Protein AF-C3RUH6-F1 (afdb_monomer_lite)

Radius of gyration: 19.24 Å; chains: 1; bounding box: 49×27×47 Å

Sequence (96 aa):
VRALAQELMAEQDRRWHQLKQELAQNGIAFTDGSDLLPHEKSWLDQRFLEQILPVVTPIAIDPAHPFPFIPNRGFIICLELKRRKDGGQMNALIPI

Foldseek 3Di:
DVVVVVVVVVVVVVVVVVVQVVCVVVVHHDDDPVVDDPVRVVVVVVCCVPPPVVPWDKDWDDPVDDDDDDDVVWDKDWDWDADPPPRDITIIITTD

pLDDT: mean 93.68, std 3.61, range [82.56, 98.38]

Secondary structure (DSSP, 8-state):
-HHHHHHHHHHHHHHHHHHHHHHHHTT-----TTS--HHHHHHHHHHIIIIIGGG---EEE-TTSPPPP--TT--EEEEEEE-TTT--EEEEEEE-

Structure (mmCIF, N/CA/C/O backbone):
data_AF-C3RUH6-F1
#
_entry.id   AF-C3RUH6-F1
#
loop_
_atom_site.group_PDB
_atom_site.id
_atom_site.type_symbol
_atom_site.label_atom_id
_atom_site.label_alt_id
_atom_site.label_comp_id
_atom_site.label_asym_id
_atom_site.label_entity_id
_atom_site.label_seq_id
_atom_site.pdbx_PDB_ins_code
_atom_site.Cartn_x
_atom_site.Cartn_y
_atom_site.Cartn_z
_atom_site.occupancy
_atom_site.B_iso_or_equiv
_atom_site.auth_seq_id
_atom_site.auth_comp_id
_atom_site.auth_asym_id
_atom_site.auth_atom_id
_atom_site.pdbx_PDB_model_num
ATOM 1 N N . VAL A 1 1 ? -11.926 -2.858 -26.916 1.00 88.00 1 VAL A N 1
ATOM 2 C CA . VAL A 1 1 ? -11.364 -3.478 -25.687 1.00 88.00 1 VAL A CA 1
ATOM 3 C C . VAL A 1 1 ? -10.939 -2.440 -24.651 1.00 88.00 1 VAL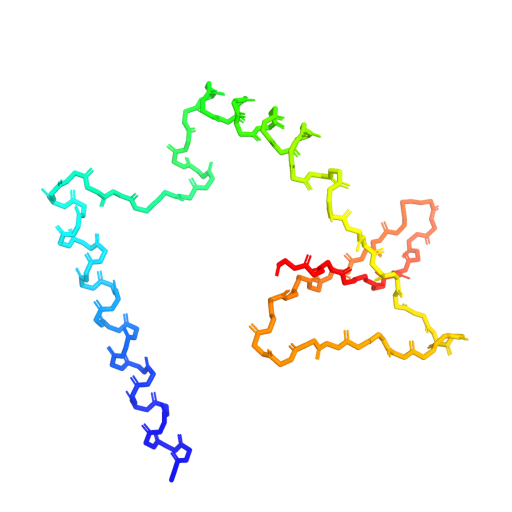 A C 1
ATOM 5 O O . VAL A 1 1 ? -11.505 -2.472 -23.573 1.00 88.00 1 VAL A O 1
ATOM 8 N N . ARG A 1 2 ? -10.020 -1.499 -24.940 1.00 94.38 2 ARG A N 1
ATOM 9 C CA . ARG A 1 2 ? -9.564 -0.499 -23.942 1.00 94.38 2 ARG A CA 1
ATOM 10 C C . ARG A 1 2 ? -10.686 0.376 -23.358 1.00 94.38 2 ARG A C 1
ATOM 12 O O . ARG A 1 2 ? -10.767 0.481 -22.145 1.00 94.38 2 ARG A O 1
ATOM 19 N N . ALA A 1 3 ? -11.561 0.928 -24.202 1.00 94.94 3 ALA A N 1
ATOM 20 C CA . ALA A 1 3 ? -12.695 1.744 -23.747 1.00 94.94 3 ALA A CA 1
ATOM 21 C C . ALA A 1 3 ? -13.644 0.958 -22.823 1.00 94.94 3 ALA A C 1
ATOM 23 O O . ALA A 1 3 ? -13.922 1.387 -21.713 1.00 94.94 3 ALA A O 1
ATOM 24 N N . LEU A 1 4 ? -14.024 -0.259 -23.227 1.00 96.38 4 LEU A N 1
ATOM 25 C CA . LEU A 1 4 ? -14.844 -1.150 -22.400 1.00 96.38 4 LEU A CA 1
ATOM 26 C C . LEU A 1 4 ? -14.176 -1.490 -21.056 1.00 96.38 4 LEU A C 1
ATOM 28 O O . LEU A 1 4 ? -14.839 -1.530 -20.028 1.00 96.38 4 LEU A O 1
ATOM 32 N N . ALA A 1 5 ? -12.860 -1.723 -21.042 1.00 97.12 5 ALA A N 1
ATOM 33 C CA . ALA A 1 5 ? -12.137 -1.962 -19.795 1.00 97.12 5 ALA A CA 1
ATOM 34 C C . ALA A 1 5 ? -12.190 -0.738 -18.864 1.00 97.12 5 ALA A C 1
ATOM 36 O O . ALA A 1 5 ? -12.403 -0.901 -17.668 1.00 97.12 5 ALA A O 1
ATOM 37 N N . GLN A 1 6 ? -12.058 0.477 -19.405 1.00 97.56 6 GLN A N 1
ATOM 38 C CA . GLN A 1 6 ? -12.182 1.713 -18.625 1.00 97.56 6 GLN A CA 1
ATOM 39 C C . GLN A 1 6 ? -13.594 1.893 -18.054 1.00 97.56 6 GLN A C 1
ATOM 41 O O . GLN A 1 6 ? -13.735 2.268 -16.894 1.00 97.56 6 GLN A O 1
ATOM 46 N N . GLU A 1 7 ? -14.632 1.580 -18.831 1.00 97.88 7 GLU A N 1
ATOM 47 C CA . GLU A 1 7 ? -16.024 1.613 -18.362 1.00 97.88 7 GLU A CA 1
ATOM 48 C C . GLU A 1 7 ? -16.259 0.631 -17.208 1.00 97.88 7 GLU A C 1
ATOM 50 O O . GLU A 1 7 ? -16.857 0.994 -16.194 1.00 97.88 7 GLU A O 1
ATOM 55 N N . LEU A 1 8 ? -15.741 -0.596 -17.326 1.00 98.19 8 LEU A N 1
ATOM 56 C CA . LEU A 1 8 ? -15.845 -1.610 -16.275 1.00 98.19 8 LEU A CA 1
ATOM 57 C C . LEU A 1 8 ? -15.072 -1.217 -15.012 1.00 98.19 8 LEU A C 1
ATOM 59 O O . LEU A 1 8 ? -15.583 -1.409 -13.912 1.00 98.19 8 LEU A O 1
ATOM 63 N N . MET A 1 9 ? -13.879 -0.631 -15.149 1.00 97.69 9 MET A N 1
ATOM 64 C CA . MET A 1 9 ? -13.115 -0.108 -14.010 1.00 97.69 9 MET A CA 1
ATOM 65 C C . MET A 1 9 ? -13.869 1.029 -13.307 1.00 97.69 9 MET A C 1
ATOM 67 O O . MET A 1 9 ? -13.971 1.034 -12.085 1.00 97.69 9 MET A O 1
ATOM 71 N N . ALA A 1 10 ? -14.491 1.936 -14.065 1.00 97.94 10 ALA A N 1
ATOM 72 C CA . ALA A 1 10 ? -15.299 3.011 -13.493 1.00 97.94 10 ALA A CA 1
ATOM 73 C C . ALA A 1 10 ? -16.566 2.495 -12.781 1.00 97.94 10 ALA A C 1
ATOM 75 O O . ALA A 1 10 ? -17.006 3.072 -11.784 1.00 97.94 10 ALA A O 1
ATOM 76 N N . GLU A 1 11 ? -17.186 1.417 -13.271 1.00 98.25 11 GLU A 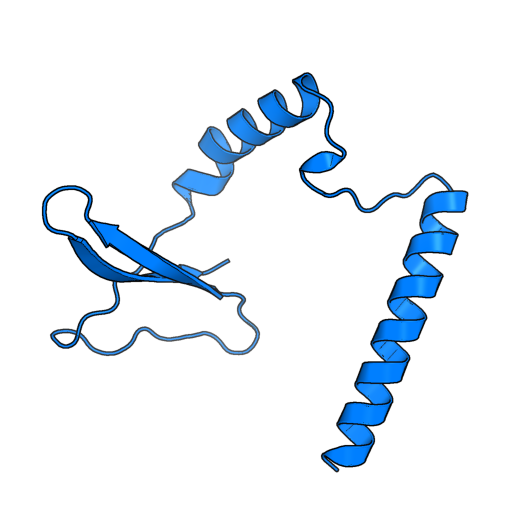N 1
ATOM 77 C CA . GLU A 1 11 ? -18.274 0.741 -12.553 1.00 98.25 11 GLU A CA 1
ATOM 78 C C . GLU A 1 11 ? -17.762 0.057 -11.278 1.00 98.25 11 GLU A C 1
ATOM 80 O O . GLU A 1 11 ? -18.384 0.201 -10.227 1.00 98.25 11 GLU A O 1
ATOM 85 N N . GLN A 1 12 ? -16.614 -0.624 -11.337 1.00 98.38 12 GLN A N 1
ATOM 86 C CA . GLN A 1 12 ? -15.988 -1.243 -10.168 1.00 98.38 12 GLN A CA 1
ATOM 87 C C . GLN A 1 12 ? -15.705 -0.208 -9.072 1.00 98.38 12 GLN A C 1
ATOM 89 O O . GLN A 1 12 ? -16.065 -0.436 -7.917 1.00 98.38 12 GLN A O 1
ATOM 94 N N . ASP A 1 13 ? -15.145 0.947 -9.431 1.00 98.06 13 ASP A N 1
ATOM 95 C CA . ASP A 1 13 ? -14.876 2.032 -8.488 1.00 98.06 13 ASP A CA 1
ATOM 96 C C . ASP A 1 13 ? -16.166 2.568 -7.862 1.00 98.06 13 ASP A C 1
ATOM 98 O O . ASP A 1 13 ? -16.227 2.789 -6.650 1.00 98.06 13 ASP A O 1
ATOM 102 N N . ARG A 1 14 ? -17.235 2.740 -8.649 1.00 98.38 14 ARG A N 1
ATOM 103 C CA . ARG A 1 14 ? -18.542 3.161 -8.117 1.00 98.38 14 ARG A CA 1
ATOM 104 C C . ARG A 1 14 ? -19.102 2.150 -7.120 1.00 98.38 14 ARG A C 1
ATOM 106 O O . ARG A 1 14 ? -19.531 2.543 -6.034 1.00 98.38 14 ARG A O 1
ATOM 113 N N . ARG A 1 15 ? -19.046 0.855 -7.445 1.00 98.31 15 ARG A N 1
ATOM 114 C CA . ARG A 1 15 ? -19.495 -0.222 -6.546 1.00 98.31 15 ARG A CA 1
ATOM 115 C C . ARG A 1 15 ? -18.658 -0.303 -5.281 1.00 98.31 15 ARG A C 1
ATOM 117 O O . ARG A 1 15 ? -19.212 -0.502 -4.207 1.00 98.31 15 ARG A O 1
ATOM 124 N N . TRP A 1 16 ? -17.350 -0.091 -5.388 1.00 97.69 16 TRP A N 1
ATOM 125 C CA . TRP A 1 16 ? -16.460 -0.049 -4.236 1.00 97.69 16 TRP A CA 1
ATOM 126 C C . TRP A 1 16 ? -16.826 1.076 -3.262 1.00 97.69 16 TRP A C 1
ATOM 128 O O . TRP A 1 16 ? -16.885 0.854 -2.054 1.00 97.69 16 TRP A O 1
ATOM 138 N N . HIS A 1 17 ? -17.126 2.276 -3.765 1.00 97.19 17 HIS A N 1
ATOM 139 C CA . HIS A 1 17 ? -17.563 3.387 -2.917 1.00 97.19 17 HIS A CA 1
ATOM 140 C C . HIS A 1 17 ? -18.899 3.110 -2.225 1.00 97.19 17 HIS A C 1
ATOM 142 O O . HIS A 1 17 ? -19.009 3.354 -1.024 1.00 97.19 17 HIS A O 1
ATOM 148 N N . GLN A 1 18 ? -19.873 2.560 -2.955 1.00 97.94 18 GLN A N 1
ATOM 149 C CA . GLN A 1 18 ? -21.158 2.147 -2.388 1.00 97.94 18 GLN A CA 1
ATOM 150 C C . GLN A 1 18 ? -20.956 1.113 -1.269 1.00 97.94 18 GLN A C 1
ATOM 152 O O . GLN A 1 18 ? -21.441 1.299 -0.155 1.00 97.94 18 GLN A O 1
ATOM 157 N N . LEU A 1 19 ? -20.171 0.066 -1.533 1.00 97.81 19 LEU A N 1
ATOM 158 C CA . LEU A 1 19 ? -19.923 -1.005 -0.573 1.00 97.81 19 LEU A CA 1
ATOM 159 C C . LEU A 1 19 ? -19.229 -0.497 0.695 1.00 97.81 19 LEU A C 1
ATOM 161 O O . LEU A 1 19 ? -19.613 -0.883 1.794 1.00 97.81 19 LEU A O 1
ATOM 165 N N . LYS A 1 20 ? -18.239 0.397 0.575 1.00 96.88 20 LYS A N 1
ATOM 166 C CA . LYS A 1 20 ? -17.588 1.010 1.746 1.00 96.88 20 LYS A CA 1
ATOM 167 C C . LYS A 1 20 ? -18.594 1.727 2.653 1.00 96.88 20 LYS A C 1
ATOM 169 O O . LYS A 1 20 ? -18.488 1.622 3.871 1.00 96.88 20 LYS A O 1
ATOM 174 N N . GLN A 1 21 ? -19.569 2.433 2.078 1.00 96.31 21 GLN A N 1
ATOM 175 C CA . GLN A 1 21 ? -20.611 3.121 2.848 1.00 96.31 21 GLN A CA 1
ATOM 176 C C . GLN A 1 21 ? -21.571 2.136 3.523 1.00 96.31 21 GLN A C 1
ATOM 178 O O . GLN A 1 21 ? -21.878 2.294 4.703 1.00 96.31 21 GLN A O 1
ATOM 183 N N . GLU A 1 22 ? -22.018 1.110 2.798 1.00 97.62 22 GLU A N 1
ATOM 184 C CA . GLU A 1 22 ? -22.892 0.060 3.336 1.00 97.62 22 GLU A CA 1
ATOM 185 C C . GLU A 1 22 ? -22.209 -0.714 4.474 1.00 97.62 22 GLU A C 1
ATOM 187 O O . GLU A 1 22 ? -22.819 -0.971 5.511 1.00 97.62 22 GLU A O 1
ATOM 192 N N . LEU A 1 23 ? -20.919 -1.028 4.329 1.00 98.00 23 LEU A N 1
ATOM 193 C CA . LEU A 1 23 ? -20.121 -1.665 5.377 1.00 98.00 23 LEU A CA 1
ATOM 194 C C . LEU A 1 23 ? -19.998 -0.768 6.612 1.00 98.00 23 LEU A C 1
ATOM 196 O O . LEU A 1 23 ? -20.215 -1.244 7.728 1.00 98.00 23 LEU A O 1
ATOM 200 N N . ALA A 1 24 ? -19.748 0.531 6.428 1.00 95.94 24 ALA A N 1
ATOM 201 C CA . ALA A 1 24 ? -19.636 1.475 7.538 1.00 95.94 24 ALA A CA 1
ATOM 202 C C . ALA A 1 24 ? -20.942 1.583 8.346 1.00 95.94 24 ALA A C 1
ATOM 204 O O . ALA A 1 24 ? -20.900 1.626 9.574 1.00 95.94 24 ALA A O 1
ATOM 205 N N . GLN A 1 25 ? -22.106 1.544 7.684 1.00 96.94 25 GLN A N 1
ATOM 206 C CA . GLN A 1 25 ? -23.419 1.500 8.353 1.00 96.94 25 GLN A CA 1
ATOM 207 C C . GLN A 1 25 ? -23.610 0.240 9.211 1.00 96.94 25 GLN A C 1
ATOM 209 O O . GLN A 1 25 ? -24.373 0.260 10.174 1.00 96.94 25 GLN A O 1
ATOM 214 N N . ASN A 1 26 ? -22.893 -0.838 8.889 1.00 97.38 26 ASN A N 1
ATOM 215 C CA . ASN A 1 26 ? -22.875 -2.090 9.642 1.00 97.38 26 ASN A CA 1
ATOM 216 C C . ASN A 1 26 ? -21.687 -2.181 10.620 1.00 97.38 26 ASN A C 1
ATOM 218 O O . ASN A 1 26 ? -21.386 -3.259 11.128 1.00 97.38 26 ASN A O 1
ATOM 222 N N . GLY A 1 27 ? -21.001 -1.066 10.892 1.00 95.81 27 GLY A N 1
ATOM 223 C CA . GLY A 1 27 ? -19.886 -1.009 11.840 1.00 95.81 27 GLY A CA 1
ATOM 224 C C . GLY A 1 27 ? -18.560 -1.555 11.302 1.00 95.81 27 GLY A C 1
ATOM 225 O O . GLY A 1 27 ? -17.636 -1.769 12.083 1.00 95.81 27 GLY A O 1
ATOM 226 N N . ILE A 1 28 ? -18.442 -1.777 9.990 1.00 96.44 28 ILE A N 1
ATOM 227 C CA . ILE A 1 28 ? -17.206 -2.216 9.335 1.00 96.44 28 ILE A CA 1
ATOM 228 C C . ILE A 1 28 ? -16.627 -1.033 8.560 1.00 96.44 28 ILE A C 1
ATOM 230 O O . ILE A 1 28 ? -17.134 -0.661 7.504 1.00 96.44 28 ILE A O 1
ATOM 234 N N . ALA A 1 29 ? -15.556 -0.438 9.078 1.00 92.38 29 ALA A N 1
ATOM 235 C CA . ALA A 1 29 ? -14.912 0.717 8.465 1.00 92.38 29 ALA A CA 1
ATOM 236 C C . ALA A 1 29 ? -13.551 0.353 7.861 1.00 92.38 29 ALA A C 1
ATOM 238 O O . ALA A 1 29 ? -12.780 -0.413 8.436 1.00 92.38 29 ALA A O 1
ATOM 239 N N . PHE A 1 30 ? -13.251 0.958 6.713 1.00 91.88 30 PHE A N 1
ATOM 240 C CA . PHE A 1 30 ? -11.885 1.086 6.214 1.00 91.88 30 PHE A CA 1
ATOM 241 C C . PHE A 1 30 ? -11.355 2.420 6.724 1.00 91.88 30 PHE A C 1
ATOM 243 O O . PHE A 1 30 ? -11.961 3.449 6.433 1.00 91.88 30 PHE A O 1
ATOM 250 N N . THR A 1 31 ? -10.280 2.388 7.504 1.00 90.62 31 THR A N 1
ATOM 251 C CA . THR A 1 31 ? -9.688 3.575 8.124 1.00 90.62 31 THR A CA 1
ATOM 252 C C . THR A 1 31 ? -8.391 3.962 7.431 1.00 90.62 31 THR A C 1
ATOM 254 O O . THR A 1 31 ? -7.623 3.104 6.987 1.00 90.62 31 THR A O 1
ATOM 257 N N . ASP A 1 32 ? -8.143 5.264 7.363 1.00 89.75 32 ASP A N 1
ATOM 258 C CA . ASP A 1 32 ? -6.867 5.832 6.955 1.00 89.75 32 ASP A CA 1
ATOM 259 C C . ASP A 1 32 ? -6.051 6.249 8.186 1.00 89.75 32 ASP A C 1
ATOM 261 O O . ASP A 1 32 ? -6.546 6.323 9.312 1.00 89.75 32 ASP A O 1
ATOM 265 N N . GLY A 1 33 ? -4.768 6.562 7.987 1.00 88.31 33 GLY A N 1
ATOM 266 C CA . GLY A 1 33 ? -3.879 6.951 9.088 1.00 88.31 33 GLY A CA 1
ATOM 267 C C . GLY A 1 33 ? -4.351 8.179 9.883 1.00 88.31 33 GLY A C 1
ATOM 268 O O . GLY A 1 33 ? -3.940 8.352 11.029 1.00 88.31 33 GLY A O 1
ATOM 269 N N . SER A 1 34 ? -5.204 9.024 9.293 1.00 90.31 34 SER A N 1
ATOM 270 C CA . SER A 1 34 ? -5.833 10.176 9.952 1.00 90.31 34 SER A CA 1
ATOM 271 C C . SER A 1 34 ? -6.932 9.804 10.944 1.00 90.31 34 SER A C 1
ATOM 273 O O . SER A 1 34 ? -7.235 10.609 11.820 1.00 90.31 34 SER A O 1
ATOM 275 N N . ASP A 1 35 ? -7.517 8.615 10.811 1.00 91.38 35 ASP A N 1
ATOM 276 C CA . ASP A 1 35 ? -8.669 8.182 11.608 1.00 91.38 35 ASP A CA 1
ATOM 277 C C . ASP A 1 35 ? -8.242 7.462 12.894 1.00 91.38 35 ASP A C 1
ATOM 279 O O . ASP A 1 35 ? -9.068 7.164 13.753 1.00 91.38 35 ASP A O 1
ATOM 283 N N . LEU A 1 36 ? -6.942 7.183 13.025 1.00 93.75 36 LEU A N 1
ATOM 284 C CA . LEU A 1 36 ? -6.373 6.417 14.123 1.00 93.75 36 LEU A CA 1
ATOM 285 C C . LEU A 1 36 ? -6.236 7.253 15.394 1.00 93.75 36 LEU A C 1
ATOM 287 O O . LEU A 1 36 ? -5.645 8.339 15.410 1.00 93.75 36 LEU A O 1
ATOM 291 N N . LEU A 1 37 ? -6.679 6.680 16.506 1.00 95.69 37 LEU A N 1
ATOM 292 C CA . LEU A 1 37 ? -6.411 7.194 17.837 1.00 95.69 37 LEU A CA 1
ATOM 293 C C . LEU A 1 37 ? -4.919 7.030 18.182 1.00 95.69 37 LEU A C 1
ATOM 295 O O . LEU A 1 37 ? -4.251 6.111 17.697 1.00 95.69 37 LEU A O 1
ATOM 299 N N . PRO A 1 38 ? -4.366 7.864 19.085 1.00 96.12 38 PRO A N 1
ATOM 300 C CA . PRO A 1 38 ? -2.941 7.819 19.415 1.00 96.12 38 PRO A CA 1
ATOM 301 C C . PRO A 1 38 ? -2.434 6.442 19.863 1.00 96.12 38 PRO A C 1
ATOM 303 O O . PRO A 1 38 ? -1.309 6.067 19.546 1.00 96.12 38 PRO A O 1
ATOM 306 N N . HIS A 1 39 ? -3.256 5.671 20.580 1.00 96.81 39 HIS A N 1
ATOM 307 C CA . HIS A 1 39 ? -2.876 4.336 21.041 1.00 96.81 39 HIS A CA 1
ATOM 308 C C . HIS A 1 39 ? -2.893 3.288 19.916 1.00 96.81 39 HIS A C 1
ATOM 310 O O . HIS A 1 39 ? -2.039 2.404 19.909 1.00 96.81 39 HIS A O 1
ATOM 316 N N . GLU A 1 40 ? -3.809 3.402 18.949 1.00 96.19 40 GLU A N 1
ATOM 317 C CA . GLU A 1 40 ? -3.860 2.536 17.761 1.00 96.19 40 GLU A CA 1
ATOM 318 C C . GLU A 1 40 ? -2.643 2.779 16.874 1.00 96.19 40 GLU A C 1
ATOM 320 O O . GLU A 1 40 ? -2.025 1.836 16.383 1.00 96.19 40 GLU A O 1
ATOM 325 N N . LYS A 1 41 ? -2.244 4.049 16.740 1.00 95.62 41 LYS A N 1
ATOM 326 C CA . LYS A 1 41 ? -1.017 4.422 16.041 1.00 95.62 41 LYS A CA 1
ATOM 327 C C . LYS A 1 41 ? 0.221 3.825 16.710 1.00 95.62 41 LYS A C 1
ATOM 329 O O . LYS A 1 41 ? 1.009 3.180 16.030 1.00 95.62 41 LYS A O 1
ATOM 334 N N . SER A 1 42 ? 0.366 3.971 18.029 1.00 96.50 42 SER A N 1
ATOM 335 C CA . SER A 1 42 ? 1.483 3.362 18.768 1.00 96.50 42 SER A CA 1
ATOM 336 C C . SER A 1 42 ? 1.522 1.839 18.613 1.00 96.50 42 SER A C 1
ATOM 338 O O . SER A 1 42 ? 2.595 1.257 18.462 1.00 96.50 42 SER A O 1
ATOM 340 N N . TRP A 1 43 ? 0.355 1.188 18.617 1.00 96.81 43 TRP A N 1
ATOM 341 C CA . TRP A 1 43 ? 0.251 -0.249 18.377 1.00 96.81 43 TRP A CA 1
ATOM 342 C C . TRP A 1 43 ? 0.692 -0.632 16.954 1.00 96.81 43 TRP A C 1
ATOM 344 O O . TRP A 1 43 ? 1.466 -1.577 16.789 1.00 96.81 43 TRP A O 1
ATOM 354 N N . LEU A 1 44 ? 0.264 0.118 15.932 1.00 96.31 44 LEU A N 1
ATOM 355 C CA . LEU A 1 44 ? 0.688 -0.088 14.543 1.00 96.31 44 LEU A CA 1
ATOM 356 C C . LEU A 1 44 ? 2.187 0.157 14.351 1.00 96.31 44 LEU A C 1
ATOM 358 O O . LEU A 1 44 ? 2.828 -0.617 13.645 1.00 96.31 44 LEU A O 1
ATOM 362 N N . ASP A 1 45 ? 2.754 1.178 14.996 1.00 96.31 45 ASP A N 1
ATOM 363 C CA . ASP A 1 45 ? 4.190 1.472 14.946 1.00 96.31 45 ASP A CA 1
ATOM 364 C C . ASP A 1 45 ? 5.001 0.296 15.512 1.00 96.31 45 ASP A C 1
ATOM 366 O O . ASP A 1 45 ? 5.945 -0.180 14.876 1.00 96.31 45 ASP A O 1
ATOM 370 N N . GLN A 1 46 ? 4.593 -0.241 16.667 1.00 98.00 46 GLN A N 1
ATOM 371 C CA . GLN A 1 46 ? 5.223 -1.429 17.245 1.00 98.00 46 GLN A CA 1
ATOM 372 C C . GLN A 1 46 ? 5.078 -2.643 16.317 1.00 98.00 46 GLN A C 1
ATOM 374 O O . GLN A 1 46 ? 6.062 -3.317 16.006 1.00 98.00 46 GLN A O 1
ATOM 379 N N . ARG A 1 47 ? 3.867 -2.893 15.805 1.00 96.94 47 ARG A N 1
ATOM 380 C CA . ARG A 1 47 ? 3.592 -3.988 14.865 1.00 96.94 47 ARG A CA 1
ATOM 381 C C . ARG A 1 47 ? 4.415 -3.867 13.583 1.00 96.94 47 ARG A C 1
ATOM 383 O O . ARG A 1 47 ? 4.837 -4.887 13.032 1.00 96.94 47 ARG A O 1
ATOM 390 N N . PHE A 1 48 ? 4.635 -2.651 13.097 1.00 95.38 48 PHE A N 1
ATOM 391 C CA . PHE A 1 48 ? 5.470 -2.394 11.936 1.00 95.38 48 PHE A CA 1
ATOM 392 C C . PHE A 1 48 ? 6.923 -2.757 12.230 1.00 95.38 48 PHE A C 1
ATOM 394 O O . PHE A 1 48 ? 7.497 -3.561 11.499 1.00 95.38 48 PHE A O 1
ATOM 401 N N . LEU A 1 49 ? 7.493 -2.237 13.317 1.00 96.62 49 LEU A N 1
ATOM 402 C CA . LEU A 1 49 ? 8.894 -2.469 13.676 1.00 96.62 49 LEU A CA 1
ATOM 403 C C . LEU A 1 49 ? 9.203 -3.942 13.965 1.00 96.62 49 LEU A C 1
ATOM 405 O O . LEU A 1 49 ? 10.244 -4.438 13.544 1.00 96.62 49 LEU A O 1
ATOM 409 N N . GLU A 1 50 ? 8.308 -4.643 14.658 1.00 97.31 50 GLU A N 1
ATOM 410 C CA . GLU A 1 50 ? 8.557 -6.017 15.105 1.00 97.31 50 GLU A CA 1
ATOM 411 C C . GLU A 1 50 ? 8.272 -7.070 14.033 1.00 97.31 50 GLU A C 1
ATOM 413 O O . GLU A 1 50 ? 8.885 -8.135 14.044 1.00 97.31 50 GLU A O 1
ATOM 418 N N . GLN A 1 51 ? 7.322 -6.814 13.129 1.00 95.88 51 GLN A N 1
ATOM 419 C CA . GLN A 1 51 ? 6.779 -7.871 12.269 1.00 95.88 51 GLN A CA 1
ATOM 420 C C . GLN A 1 51 ? 6.721 -7.517 10.778 1.00 95.88 51 GLN A C 1
ATOM 422 O O . GLN A 1 51 ? 6.653 -8.433 9.965 1.00 95.88 51 GLN A O 1
ATOM 427 N N . ILE A 1 52 ? 6.724 -6.236 10.389 1.00 93.56 52 ILE A N 1
ATOM 428 C CA . ILE A 1 52 ? 6.674 -5.831 8.968 1.00 93.56 52 ILE A CA 1
ATOM 429 C C . ILE A 1 52 ? 8.067 -5.430 8.482 1.00 93.56 52 ILE A C 1
ATOM 431 O O . ILE A 1 52 ? 8.569 -5.987 7.511 1.00 93.56 52 ILE A O 1
ATOM 435 N N . LEU A 1 53 ? 8.728 -4.506 9.178 1.00 93.69 53 LEU A N 1
ATOM 436 C CA . LEU A 1 53 ? 10.049 -4.005 8.812 1.00 93.69 53 LEU A CA 1
ATOM 437 C C . LEU A 1 53 ? 11.100 -5.119 8.632 1.00 93.69 53 LEU A C 1
ATOM 439 O O . LEU A 1 53 ? 11.845 -5.033 7.659 1.00 93.69 53 LEU A O 1
ATOM 443 N N . PRO A 1 54 ? 11.163 -6.180 9.467 1.00 94.50 54 PRO A N 1
ATOM 444 C CA . PRO A 1 54 ? 12.183 -7.220 9.310 1.00 94.50 54 PRO A CA 1
ATOM 445 C C . PRO A 1 54 ? 12.066 -8.039 8.019 1.00 94.50 54 PRO A C 1
ATOM 447 O O . PRO A 1 54 ? 13.046 -8.651 7.603 1.00 94.50 54 PRO A O 1
ATOM 450 N N . VAL A 1 55 ? 10.883 -8.077 7.396 1.00 91.19 55 VAL A N 1
ATOM 451 C CA . VAL A 1 55 ? 10.643 -8.823 6.148 1.00 91.19 55 VAL A CA 1
ATOM 452 C C . VAL A 1 55 ? 10.641 -7.923 4.911 1.00 91.19 55 VAL A C 1
ATOM 454 O O . VAL A 1 55 ? 10.740 -8.412 3.788 1.00 91.19 55 VAL A O 1
ATOM 457 N N . VAL A 1 56 ? 10.584 -6.603 5.101 1.00 90.00 56 VAL A N 1
ATOM 458 C CA . VAL A 1 56 ? 10.686 -5.621 4.022 1.00 90.00 56 VAL A CA 1
ATOM 459 C C . VAL A 1 56 ? 12.156 -5.440 3.648 1.00 90.00 56 VAL A C 1
ATOM 461 O O . VAL A 1 56 ? 12.938 -4.877 4.408 1.00 90.00 56 VAL A O 1
ATOM 464 N N . THR A 1 57 ? 12.532 -5.890 2.449 1.00 87.62 57 THR A N 1
ATOM 465 C CA . THR 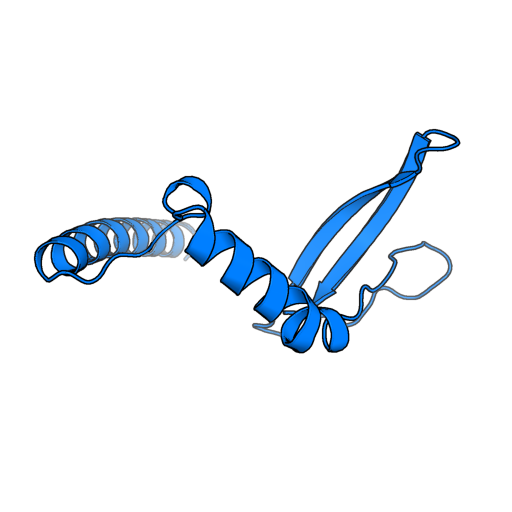A 1 57 ? 13.886 -5.701 1.902 1.00 87.62 57 THR A CA 1
ATOM 466 C C . THR A 1 57 ? 13.846 -4.706 0.741 1.00 87.62 57 THR A C 1
ATOM 468 O O . THR A 1 57 ? 13.421 -5.074 -0.356 1.00 87.62 57 THR A O 1
ATOM 471 N N . PRO A 1 58 ? 14.270 -3.445 0.946 1.00 89.44 58 PRO A N 1
ATOM 472 C CA . PRO A 1 58 ? 14.357 -2.471 -0.133 1.00 89.44 58 PRO A CA 1
ATOM 473 C C . PRO A 1 58 ? 15.408 -2.871 -1.169 1.00 89.44 58 PRO A C 1
ATOM 475 O O . PRO A 1 58 ? 16.516 -3.280 -0.823 1.00 89.44 58 PRO A O 1
ATOM 478 N N . ILE A 1 59 ? 15.079 -2.683 -2.442 1.00 91.19 59 ILE A N 1
ATOM 479 C CA . ILE A 1 59 ? 15.969 -2.934 -3.575 1.00 91.19 59 ILE A CA 1
ATOM 480 C C . ILE A 1 59 ? 16.314 -1.586 -4.203 1.00 91.19 59 ILE A C 1
ATOM 482 O O . ILE A 1 59 ? 15.432 -0.897 -4.715 1.00 91.19 59 ILE A O 1
ATOM 486 N N . ALA A 1 60 ? 17.585 -1.190 -4.146 1.00 90.75 60 ALA A N 1
ATOM 487 C CA . ALA A 1 60 ? 18.049 0.028 -4.804 1.00 90.75 60 ALA A CA 1
ATOM 488 C C . ALA A 1 60 ? 18.030 -0.144 -6.330 1.00 90.75 60 ALA A C 1
ATOM 490 O O . ALA A 1 60 ? 18.360 -1.210 -6.847 1.00 90.75 60 ALA A O 1
ATOM 491 N N . ILE A 1 61 ? 17.648 0.915 -7.041 1.00 91.12 61 ILE A N 1
ATOM 492 C CA . ILE A 1 61 ? 17.676 0.969 -8.501 1.00 91.12 61 ILE A CA 1
ATOM 493 C C . ILE A 1 61 ? 18.830 1.869 -8.915 1.00 91.12 61 ILE A C 1
ATOM 495 O O . ILE A 1 61 ? 18.799 3.080 -8.679 1.00 91.12 61 ILE A O 1
ATOM 499 N N . ASP A 1 62 ? 19.833 1.278 -9.556 1.00 86.50 62 ASP A N 1
ATOM 500 C CA . ASP A 1 62 ? 20.963 1.997 -10.124 1.00 86.50 62 ASP A CA 1
ATOM 501 C C . ASP A 1 62 ? 21.369 1.410 -11.492 1.00 86.50 62 ASP A C 1
ATOM 503 O O . ASP A 1 62 ? 21.075 0.248 -11.773 1.00 86.50 62 ASP A O 1
ATOM 507 N N . PRO A 1 63 ? 22.026 2.196 -12.366 1.00 84.50 63 PRO A N 1
ATOM 508 C CA . PRO A 1 63 ? 22.388 1.740 -13.710 1.00 84.50 63 PRO A CA 1
ATOM 509 C C . PRO A 1 63 ? 23.465 0.647 -13.768 1.00 84.50 63 PRO A C 1
ATOM 511 O O . PRO A 1 63 ? 23.668 0.070 -14.834 1.00 84.50 63 PRO A O 1
ATOM 514 N N . ALA A 1 64 ? 24.203 0.401 -12.681 1.00 89.19 64 ALA A N 1
ATOM 515 C CA . ALA A 1 64 ? 25.304 -0.559 -12.651 1.00 89.19 64 ALA A CA 1
ATOM 516 C C . ALA A 1 64 ? 24.828 -2.007 -12.435 1.00 89.19 64 ALA A C 1
ATOM 518 O O . ALA A 1 64 ? 25.614 -2.936 -12.628 1.00 89.19 64 ALA A O 1
ATOM 519 N N . HIS A 1 65 ? 23.553 -2.211 -12.090 1.00 82.56 65 HIS A N 1
ATOM 520 C CA . HIS A 1 65 ? 22.951 -3.527 -11.885 1.00 82.56 65 HIS A CA 1
ATOM 521 C C . HIS A 1 65 ? 21.720 -3.735 -12.788 1.00 82.56 65 HIS A C 1
ATOM 523 O O . HIS A 1 65 ? 21.036 -2.773 -13.143 1.00 82.56 65 HIS A O 1
ATOM 529 N N . PRO A 1 66 ? 21.397 -4.985 -13.179 1.00 89.25 66 PRO A N 1
ATOM 530 C CA . PRO A 1 66 ? 20.166 -5.279 -13.904 1.00 89.25 66 PRO A CA 1
ATOM 531 C C . PRO A 1 66 ? 18.924 -4.852 -13.120 1.00 89.25 66 PRO A C 1
ATOM 533 O O . PRO A 1 66 ? 18.879 -4.962 -11.894 1.00 89.25 66 PRO A O 1
ATOM 536 N N . PHE A 1 67 ? 17.889 -4.424 -13.841 1.00 90.56 67 PHE A N 1
ATOM 537 C CA . PHE A 1 67 ? 16.609 -4.091 -13.226 1.00 90.56 67 PHE A CA 1
ATOM 538 C C . PHE A 1 67 ? 16.027 -5.317 -12.492 1.00 90.56 67 PHE A C 1
ATOM 540 O O . PHE A 1 67 ? 16.046 -6.420 -13.053 1.00 90.56 67 PHE A O 1
ATOM 547 N N . PRO A 1 68 ? 15.514 -5.160 -11.258 1.00 88.81 68 PRO A N 1
ATOM 548 C CA . PRO A 1 68 ? 15.027 -6.285 -10.471 1.00 88.81 68 PRO A CA 1
ATOM 549 C C . PRO A 1 68 ? 13.794 -6.936 -11.095 1.00 88.81 68 PRO A C 1
ATOM 551 O O . PRO A 1 68 ? 12.964 -6.291 -11.738 1.00 88.81 68 PRO A O 1
ATOM 554 N N . PHE A 1 69 ? 13.653 -8.240 -10.867 1.00 88.56 69 PHE A N 1
ATOM 555 C CA . PHE A 1 69 ? 12.477 -8.984 -11.294 1.00 88.56 69 PHE A CA 1
ATOM 556 C C . PHE A 1 69 ? 11.231 -8.532 -10.520 1.00 88.56 69 PHE A C 1
ATOM 558 O O . PHE A 1 69 ? 11.234 -8.506 -9.289 1.00 88.56 69 PHE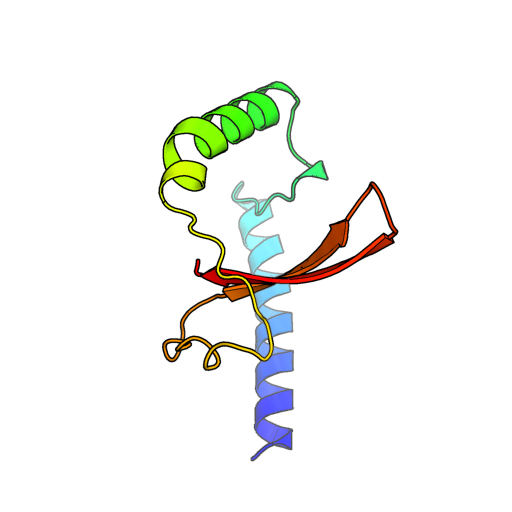 A O 1
ATOM 565 N N . ILE A 1 70 ? 10.154 -8.231 -11.250 1.00 88.88 70 ILE A N 1
ATOM 566 C CA . ILE A 1 70 ? 8.843 -7.894 -10.688 1.00 88.88 70 ILE A CA 1
ATOM 567 C C . ILE A 1 70 ? 7.895 -9.071 -10.949 1.00 88.88 70 ILE A C 1
ATOM 569 O O . ILE A 1 70 ? 7.583 -9.343 -12.113 1.00 88.88 70 ILE A O 1
ATOM 573 N N . PRO A 1 71 ? 7.426 -9.781 -9.907 1.00 88.06 71 PRO A N 1
ATOM 574 C CA . PRO A 1 71 ? 6.494 -10.881 -10.096 1.00 88.06 71 PRO A CA 1
ATOM 575 C C . PRO A 1 71 ? 5.164 -10.373 -10.660 1.00 88.06 71 PRO A C 1
ATOM 577 O O . PRO A 1 71 ? 4.632 -9.346 -10.236 1.00 88.06 71 PRO A O 1
ATOM 580 N N . ASN A 1 72 ? 4.594 -11.122 -11.606 1.00 92.44 72 ASN A N 1
ATOM 581 C CA . ASN A 1 72 ? 3.266 -10.817 -12.130 1.00 92.44 72 ASN A CA 1
ATOM 582 C C . ASN A 1 72 ? 2.235 -10.851 -10.989 1.00 92.44 72 ASN A C 1
ATOM 584 O O . ASN A 1 72 ? 2.216 -11.804 -10.211 1.00 92.44 72 ASN A O 1
ATOM 588 N N . ARG A 1 73 ? 1.362 -9.838 -10.925 1.00 90.12 73 ARG A N 1
ATOM 589 C CA . ARG A 1 73 ? 0.379 -9.616 -9.845 1.00 90.12 73 ARG A CA 1
ATOM 590 C C . ARG A 1 73 ? 0.979 -9.324 -8.458 1.00 90.12 73 ARG A C 1
ATOM 592 O O . ARG A 1 73 ? 0.218 -9.286 -7.497 1.00 90.12 73 ARG A O 1
ATOM 599 N N . GLY A 1 74 ? 2.293 -9.123 -8.343 1.00 88.50 74 GLY A N 1
ATOM 600 C CA . GLY A 1 74 ? 2.911 -8.637 -7.109 1.00 88.50 74 GLY A CA 1
ATOM 601 C C . GLY A 1 74 ? 2.666 -7.145 -6.903 1.00 88.50 74 GLY A C 1
ATOM 602 O O . GLY A 1 74 ? 2.528 -6.396 -7.874 1.00 88.50 74 GLY A O 1
ATOM 603 N N . PHE A 1 75 ? 2.632 -6.714 -5.644 1.00 91.12 75 PHE A N 1
ATOM 604 C CA . PHE A 1 75 ? 2.587 -5.299 -5.298 1.00 91.12 75 PHE A CA 1
ATOM 605 C C . PHE A 1 75 ? 3.997 -4.801 -4.998 1.00 91.12 75 PHE A C 1
ATOM 607 O O . PHE A 1 75 ? 4.792 -5.473 -4.347 1.00 91.12 75 PHE A O 1
ATOM 614 N N . ILE A 1 76 ? 4.324 -3.618 -5.509 1.00 92.62 76 ILE A N 1
ATOM 615 C CA . ILE A 1 76 ? 5.608 -2.968 -5.257 1.00 92.62 76 ILE A CA 1
ATOM 616 C C . ILE A 1 76 ? 5.348 -1.499 -4.971 1.00 92.62 76 ILE A C 1
ATOM 618 O O . ILE A 1 76 ? 4.626 -0.830 -5.710 1.00 92.62 76 ILE A O 1
ATOM 622 N N . ILE A 1 77 ? 5.977 -0.993 -3.918 1.00 93.50 77 ILE A N 1
ATOM 623 C CA . ILE A 1 77 ? 6.056 0.434 -3.637 1.00 93.50 77 ILE A CA 1
ATOM 624 C C . ILE A 1 77 ? 7.332 0.968 -4.286 1.00 93.50 77 ILE A C 1
ATOM 626 O O . ILE A 1 77 ? 8.438 0.540 -3.952 1.00 93.50 77 ILE A O 1
ATOM 630 N N . CYS A 1 78 ? 7.176 1.916 -5.207 1.00 94.00 78 CYS A N 1
ATOM 631 C CA . CYS A 1 78 ? 8.285 2.666 -5.786 1.00 94.00 78 CYS A CA 1
ATOM 632 C C . CYS A 1 78 ? 8.568 3.902 -4.929 1.00 94.00 78 CYS A C 1
ATOM 634 O O . CYS A 1 78 ? 7.667 4.696 -4.660 1.00 94.00 78 CYS A O 1
ATOM 636 N N . LEU A 1 79 ? 9.820 4.072 -4.522 1.00 93.69 79 LEU A N 1
ATOM 637 C CA . LEU A 1 79 ? 10.274 5.169 -3.679 1.00 93.69 79 LEU A CA 1
ATOM 638 C C . LEU A 1 79 ? 11.295 6.021 -4.424 1.00 93.69 79 LEU A C 1
ATOM 640 O O . LEU A 1 79 ? 12.249 5.493 -4.993 1.00 93.69 79 LEU A O 1
ATOM 644 N N . GLU A 1 80 ? 11.135 7.337 -4.331 1.00 94.25 80 GLU A N 1
ATOM 645 C CA . GLU A 1 80 ? 12.180 8.303 -4.653 1.00 94.25 80 GLU A CA 1
ATOM 646 C C . GLU A 1 80 ? 12.767 8.839 -3.342 1.00 94.25 80 GLU A C 1
ATOM 648 O O . GLU A 1 80 ? 12.066 9.394 -2.493 1.00 94.25 80 GLU A O 1
ATOM 653 N N . LEU A 1 81 ? 14.067 8.641 -3.152 1.00 92.81 81 LEU A N 1
ATOM 654 C CA . LEU A 1 81 ? 14.789 8.990 -1.939 1.00 92.81 81 LEU A CA 1
ATOM 655 C C . LEU A 1 81 ? 15.751 10.137 -2.227 1.00 92.81 81 LEU A C 1
ATOM 657 O O . LEU A 1 81 ? 16.556 10.074 -3.154 1.00 92.81 81 LEU A O 1
ATOM 661 N N . LYS A 1 82 ? 15.721 11.166 -1.377 1.00 94.94 82 LYS A N 1
ATOM 662 C CA . LYS A 1 82 ? 16.667 12.284 -1.422 1.00 94.94 82 LYS A CA 1
ATOM 663 C C . LYS A 1 82 ? 17.669 12.179 -0.283 1.00 94.94 82 LYS A C 1
ATOM 665 O O . LYS A 1 82 ? 17.312 12.195 0.897 1.00 94.94 82 LYS A O 1
ATOM 670 N N . ARG A 1 83 ? 18.949 12.117 -0.629 1.00 94.19 83 ARG A N 1
ATOM 671 C CA . ARG A 1 83 ? 20.039 12.07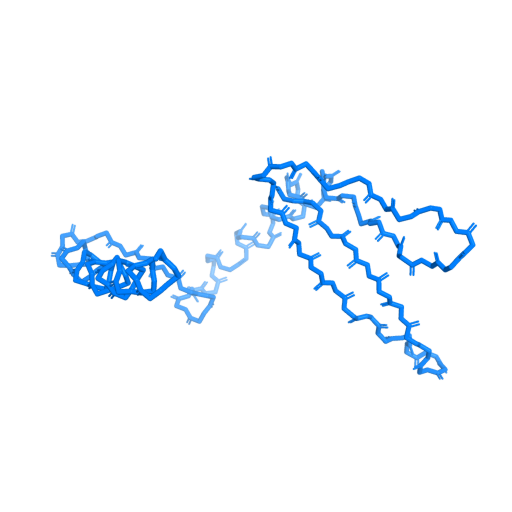3 0.339 1.00 94.19 83 ARG A CA 1
ATOM 672 C C . ARG A 1 83 ? 20.180 13.432 1.020 1.00 94.19 83 ARG A C 1
ATOM 674 O O . ARG A 1 83 ? 20.381 14.450 0.366 1.00 94.19 83 ARG A O 1
ATOM 681 N N . ARG A 1 84 ? 20.117 13.454 2.355 1.00 94.69 84 ARG A N 1
ATOM 682 C CA . ARG A 1 84 ? 20.137 14.708 3.135 1.00 94.69 84 ARG A CA 1
ATOM 683 C C . ARG A 1 84 ? 21.438 15.512 3.007 1.00 94.69 84 ARG A C 1
ATOM 685 O O . ARG A 1 84 ? 21.389 16.726 3.129 1.00 94.69 84 ARG A O 1
ATOM 692 N N . LYS A 1 85 ? 22.580 14.850 2.783 1.00 95.25 85 LYS A N 1
ATOM 693 C CA . LYS A 1 85 ? 23.912 15.487 2.814 1.00 95.25 85 LYS A CA 1
ATOM 694 C C . LYS A 1 85 ? 24.233 16.339 1.577 1.00 95.25 85 LYS A C 1
ATOM 696 O O . LYS A 1 85 ? 24.895 17.356 1.707 1.00 95.25 85 LYS A O 1
ATOM 701 N N . ASP A 1 86 ? 23.797 15.902 0.397 1.00 94.12 86 ASP A N 1
ATOM 702 C CA . ASP A 1 86 ? 24.200 16.464 -0.903 1.00 94.12 86 ASP A CA 1
ATOM 703 C C . ASP A 1 86 ? 23.021 16.634 -1.874 1.00 94.12 86 ASP A C 1
ATOM 705 O O . ASP A 1 86 ? 23.189 17.139 -2.979 1.00 94.12 86 ASP A O 1
ATOM 709 N N . GLY A 1 87 ? 21.814 16.222 -1.475 1.00 92.44 87 GLY A N 1
ATOM 710 C CA . GLY A 1 87 ? 20.622 16.296 -2.310 1.00 92.44 87 GLY A CA 1
ATOM 711 C C . GLY A 1 87 ? 20.552 15.245 -3.417 1.00 92.44 87 GLY A C 1
ATOM 712 O O . GLY A 1 87 ? 19.606 15.300 -4.199 1.00 92.44 87 GLY A O 1
ATOM 713 N N . GLY A 1 88 ? 21.489 14.293 -3.482 1.00 92.44 88 GLY A N 1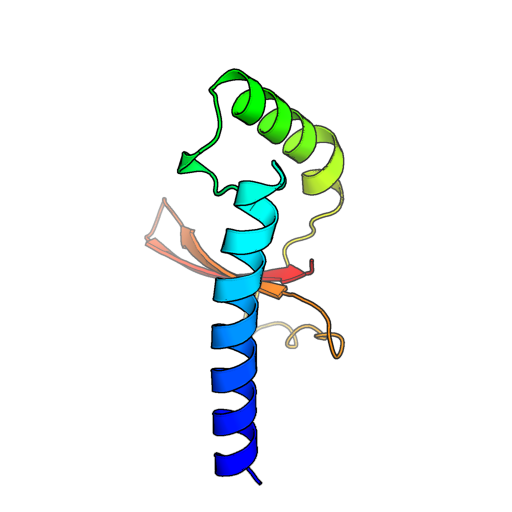
ATOM 714 C CA . GLY A 1 88 ? 21.471 13.233 -4.488 1.00 92.44 88 GLY A CA 1
ATOM 715 C C . GLY A 1 88 ? 20.202 12.379 -4.404 1.00 92.44 88 GLY A C 1
ATOM 716 O O . GLY A 1 88 ? 19.743 12.049 -3.309 1.00 92.44 88 GLY A O 1
ATOM 717 N N . GLN A 1 89 ? 19.646 12.018 -5.557 1.00 93.06 89 GLN A N 1
ATOM 718 C CA . GLN A 1 89 ? 18.452 11.178 -5.667 1.00 93.06 89 GLN A CA 1
ATOM 719 C C . GLN A 1 89 ? 18.822 9.697 -5.790 1.00 93.06 89 GLN A C 1
ATOM 721 O O . GLN A 1 89 ? 19.889 9.346 -6.297 1.00 93.06 89 GLN A O 1
ATOM 726 N N . MET A 1 90 ? 17.937 8.827 -5.316 1.00 90.94 90 MET A N 1
ATOM 727 C CA . MET A 1 90 ? 18.023 7.380 -5.475 1.00 90.94 90 MET A CA 1
ATOM 728 C C . MET A 1 90 ? 16.616 6.810 -5.561 1.00 90.94 90 MET A C 1
ATOM 730 O O . MET A 1 90 ? 15.773 7.136 -4.731 1.00 90.94 90 MET A O 1
ATOM 734 N N . ASN A 1 91 ? 16.383 5.922 -6.518 1.00 93.69 91 ASN A N 1
ATOM 735 C CA . ASN A 1 91 ? 15.134 5.181 -6.583 1.00 93.69 91 ASN A CA 1
ATOM 736 C C . ASN A 1 91 ? 15.292 3.847 -5.853 1.00 93.69 91 ASN A C 1
ATOM 738 O O . ASN A 1 91 ? 16.355 3.225 -5.901 1.00 93.69 91 ASN A O 1
ATOM 742 N N . ALA A 1 92 ? 14.240 3.409 -5.178 1.00 93.25 92 ALA A N 1
ATOM 743 C CA . ALA A 1 92 ? 14.191 2.114 -4.519 1.00 93.25 92 ALA A CA 1
ATOM 744 C C . ALA A 1 92 ? 12.825 1.461 -4.724 1.00 93.25 92 ALA A C 1
ATOM 746 O O . ALA A 1 92 ? 11.816 2.142 -4.898 1.00 93.25 92 ALA A O 1
ATOM 747 N N . LEU A 1 93 ? 12.797 0.135 -4.690 1.00 94.12 93 LEU A N 1
ATOM 748 C CA . LEU A 1 93 ? 11.579 -0.661 -4.727 1.00 94.12 93 LEU A CA 1
ATOM 749 C C . LEU A 1 93 ? 11.417 -1.404 -3.406 1.00 94.12 93 LEU A C 1
ATOM 751 O O . LEU A 1 93 ? 12.386 -1.944 -2.875 1.00 94.12 93 LEU A O 1
ATOM 755 N N . ILE A 1 94 ? 10.190 -1.468 -2.907 1.00 92.56 94 ILE A N 1
ATOM 756 C CA . ILE A 1 94 ? 9.804 -2.337 -1.799 1.00 92.56 94 ILE A CA 1
ATOM 757 C C . ILE A 1 94 ? 8.736 -3.306 -2.311 1.00 92.56 94 ILE A C 1
ATOM 759 O O . ILE A 1 94 ? 7.610 -2.871 -2.559 1.00 92.56 94 ILE A O 1
ATOM 763 N N . PRO A 1 95 ? 9.062 -4.596 -2.491 1.00 89.62 95 PRO A N 1
ATOM 764 C CA . PRO A 1 95 ? 8.058 -5.629 -2.719 1.00 89.62 95 PRO A CA 1
ATOM 765 C C . PRO A 1 95 ? 7.165 -5.800 -1.480 1.00 89.62 95 PRO A C 1
ATOM 767 O O . PRO A 1 95 ? 7.683 -5.808 -0.362 1.00 89.62 95 PRO A O 1
ATOM 770 N N . ILE A 1 96 ? 5.851 -5.926 -1.691 1.00 86.25 96 ILE A N 1
ATOM 771 C CA . ILE A 1 96 ? 4.822 -6.140 -0.658 1.00 86.25 96 ILE A CA 1
ATOM 772 C C . ILE A 1 96 ? 4.104 -7.465 -0.907 1.00 86.25 96 ILE A C 1
ATOM 774 O O . ILE A 1 96 ? 3.727 -7.722 -2.077 1.00 86.25 96 ILE A O 1
#